Protein AF-A0A2P2I6H9-F1 (afdb_monomer)

Mean predicted aligned error: 11.7 Å

pLDDT: mean 70.09, std 8.77, range [39.25, 82.5]

Organism: NCBI:txid1518452

InterPro 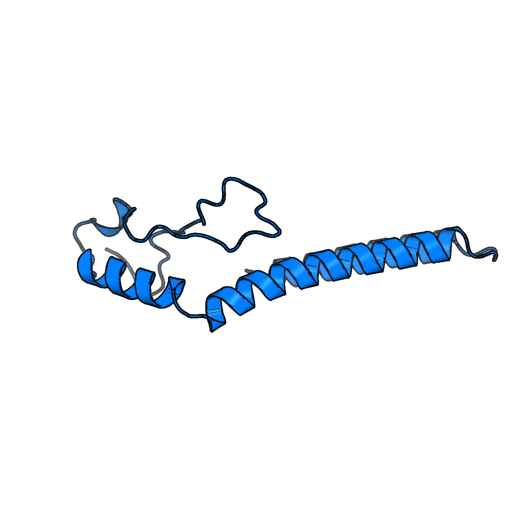domains:
  IPR028054 Protein of unknown function DUF4481 [PTHR31193] (1-116)

Structure (mmCIF, N/CA/C/O backbone):
data_AF-A0A2P2I6H9-F1
#
_entry.id   AF-A0A2P2I6H9-F1
#
loop_
_atom_site.group_PDB
_atom_site.id
_atom_site.type_symbol
_atom_site.label_atom_id
_atom_site.label_alt_id
_atom_site.label_comp_id
_atom_site.label_asym_id
_atom_site.label_entity_id
_atom_site.label_seq_id
_atom_site.pdbx_PDB_ins_code
_atom_site.Cartn_x
_atom_site.Cartn_y
_atom_site.Cartn_z
_atom_site.occupancy
_atom_site.B_iso_or_equiv
_atom_site.auth_seq_id
_atom_site.auth_comp_id
_atom_site.auth_asym_id
_atom_site.auth_atom_id
_atom_site.pdbx_PDB_model_num
ATOM 1 N N . GLY A 1 1 ? -28.439 -13.236 11.262 1.00 60.34 1 GLY A N 1
ATOM 2 C CA . GLY A 1 1 ? -27.459 -13.751 12.234 1.00 60.34 1 GLY A CA 1
ATOM 3 C C . GLY A 1 1 ? -26.133 -13.849 11.526 1.00 60.34 1 GLY A C 1
ATOM 4 O O . GLY A 1 1 ? -26.134 -14.314 10.394 1.00 60.34 1 GLY A O 1
ATOM 5 N N . PHE A 1 2 ? -25.064 -13.347 12.136 1.00 63.31 2 PHE A N 1
ATOM 6 C CA . PHE A 1 2 ? -23.724 -13.347 11.546 1.00 63.31 2 PHE A CA 1
ATOM 7 C C . PHE A 1 2 ? -23.190 -14.779 11.413 1.00 63.31 2 PHE A C 1
ATOM 9 O O . PHE A 1 2 ? -23.406 -15.603 12.304 1.00 63.31 2 PHE A O 1
ATOM 16 N N . ALA A 1 3 ? -22.521 -15.076 10.300 1.00 73.19 3 ALA A N 1
ATOM 17 C CA . ALA A 1 3 ? -21.841 -16.348 10.083 1.00 73.19 3 ALA A CA 1
ATOM 18 C C . ALA A 1 3 ? -20.339 -16.208 10.378 1.00 73.19 3 ALA A C 1
ATOM 20 O O . ALA A 1 3 ? -19.758 -15.134 10.223 1.00 73.19 3 ALA A O 1
ATOM 21 N N . ASN A 1 4 ? -19.691 -17.298 10.792 1.00 69.88 4 ASN A N 1
ATOM 22 C CA . ASN A 1 4 ? -18.240 -17.298 10.976 1.00 69.88 4 ASN A CA 1
ATOM 23 C C . ASN A 1 4 ? -17.534 -17.046 9.636 1.00 69.88 4 ASN A C 1
ATOM 25 O O . ASN A 1 4 ? -17.783 -17.759 8.666 1.00 69.88 4 ASN A O 1
ATOM 29 N N . GLY A 1 5 ? -16.631 -16.063 9.614 1.00 69.38 5 GLY A N 1
ATOM 30 C CA . GLY A 1 5 ? -15.889 -15.650 8.417 1.00 69.38 5 GLY A CA 1
ATOM 31 C C . GLY A 1 5 ? -16.512 -14.480 7.653 1.00 69.38 5 GLY A C 1
ATOM 32 O O . 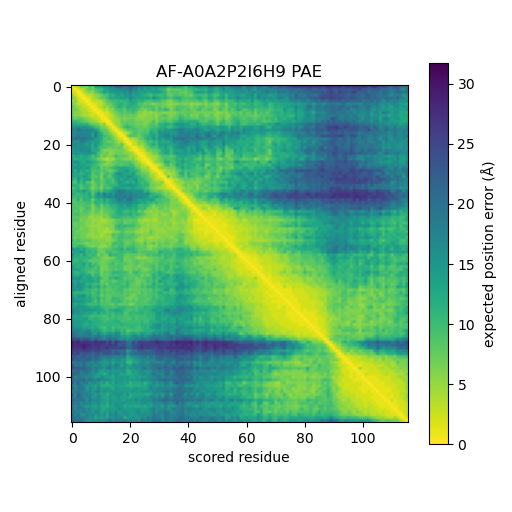GLY A 1 5 ? -15.932 -14.043 6.664 1.00 69.38 5 GLY A O 1
ATOM 33 N N . ASP A 1 6 ? -17.654 -13.963 8.108 1.00 72.94 6 ASP A N 1
ATOM 34 C CA . ASP A 1 6 ? -18.288 -12.797 7.500 1.00 72.94 6 ASP A CA 1
ATOM 35 C C . ASP A 1 6 ? -17.554 -11.504 7.896 1.00 72.94 6 ASP A C 1
ATOM 37 O O . ASP A 1 6 ? -17.204 -11.298 9.064 1.00 72.94 6 ASP A O 1
ATOM 41 N N . VAL A 1 7 ? -17.292 -10.631 6.921 1.00 71.62 7 VAL A N 1
ATOM 42 C CA . VAL A 1 7 ? -16.623 -9.346 7.167 1.00 71.62 7 VAL A CA 1
ATOM 43 C C . VAL A 1 7 ? -17.678 -8.334 7.587 1.00 71.62 7 VAL A C 1
ATOM 45 O O . VAL A 1 7 ? -18.451 -7.857 6.764 1.00 71.62 7 VAL A O 1
ATOM 48 N N . ILE A 1 8 ? -17.695 -7.998 8.876 1.00 71.50 8 ILE A N 1
ATOM 49 C CA . ILE A 1 8 ? -18.702 -7.097 9.452 1.00 71.50 8 ILE A CA 1
ATOM 50 C C . ILE A 1 8 ? -18.433 -5.647 9.042 1.00 71.50 8 ILE A C 1
ATOM 52 O O . ILE A 1 8 ? -19.333 -4.974 8.557 1.00 71.50 8 ILE A O 1
ATOM 56 N N . VAL A 1 9 ? -17.194 -5.173 9.214 1.00 70.81 9 VAL A N 1
ATOM 57 C CA . VAL A 1 9 ? -16.813 -3.789 8.905 1.00 70.81 9 VAL A CA 1
ATOM 58 C C . VAL A 1 9 ? -15.356 -3.702 8.461 1.00 70.81 9 VAL A C 1
ATOM 60 O O . VAL A 1 9 ? -14.472 -4.346 9.027 1.00 70.81 9 VAL A O 1
ATOM 63 N N . THR A 1 10 ? -15.093 -2.873 7.449 1.00 71.50 10 THR A N 1
ATOM 64 C CA . THR A 1 10 ? -13.731 -2.536 7.014 1.00 71.50 10 THR A CA 1
ATOM 65 C C . THR A 1 10 ? -13.330 -1.186 7.591 1.00 71.50 10 THR A C 1
ATOM 67 O O . THR A 1 10 ? -13.947 -0.163 7.299 1.00 71.50 10 THR A O 1
ATOM 70 N N . LEU A 1 11 ? -12.268 -1.166 8.394 1.00 70.06 11 LEU A N 1
ATOM 71 C CA . LEU A 1 11 ? -11.771 0.050 9.029 1.00 70.06 11 LEU A CA 1
ATOM 72 C C . LEU A 1 11 ? -10.641 0.658 8.208 1.00 70.06 11 LEU A C 1
ATOM 74 O O . LEU A 1 11 ? -9.578 0.063 8.036 1.00 70.06 11 LEU A O 1
ATOM 78 N N . LEU A 1 12 ? -10.870 1.873 7.717 1.00 66.44 12 LEU A N 1
ATOM 79 C CA . LEU A 1 12 ? -9.887 2.623 6.946 1.00 66.44 12 LEU A CA 1
ATOM 80 C C . LEU A 1 12 ? -9.115 3.590 7.860 1.00 66.44 12 LEU A C 1
ATOM 82 O O . LEU A 1 12 ? -9.702 4.208 8.752 1.00 66.44 12 LEU A O 1
ATOM 86 N N . PRO A 1 13 ? -7.799 3.768 7.652 1.00 66.69 13 PRO A N 1
ATOM 87 C CA . PRO A 1 13 ? -7.025 4.730 8.425 1.00 66.69 13 PRO A CA 1
ATOM 88 C C . PRO A 1 13 ? -7.448 6.164 8.084 1.00 66.69 13 PRO A C 1
ATOM 90 O O . PRO A 1 13 ? -7.512 6.534 6.912 1.00 66.69 13 PRO A O 1
ATOM 93 N N . GLN A 1 14 ? -7.648 7.014 9.095 1.00 65.06 14 GLN A N 1
ATOM 94 C CA . GLN A 1 14 ? -8.030 8.426 8.912 1.00 65.06 14 GLN A CA 1
ATOM 95 C C . GLN A 1 14 ? -6.838 9.326 8.552 1.00 65.06 14 GLN A C 1
ATOM 97 O O . GLN A 1 14 ? -6.645 10.405 9.116 1.00 65.06 14 GLN A O 1
ATOM 102 N N . ASN A 1 15 ? -5.972 8.875 7.649 1.00 58.44 15 ASN A N 1
ATOM 103 C CA . ASN A 1 15 ? -4.766 9.620 7.330 1.00 58.44 15 ASN A CA 1
ATOM 104 C C . ASN A 1 15 ? -5.074 10.755 6.338 1.00 58.44 15 ASN A C 1
ATOM 106 O O . ASN A 1 15 ? -5.081 10.549 5.128 1.00 58.44 15 ASN A O 1
ATOM 110 N N . THR A 1 16 ? -5.349 11.949 6.864 1.00 56.91 16 THR A N 1
ATOM 111 C CA . THR A 1 16 ? -5.773 13.131 6.094 1.00 56.91 16 THR A CA 1
ATOM 112 C C . THR A 1 16 ? -4.627 13.896 5.429 1.00 56.91 16 THR A C 1
ATOM 114 O O . THR A 1 16 ? -4.888 14.714 4.551 1.00 56.91 16 THR A O 1
ATOM 117 N N . SER A 1 17 ? -3.361 13.637 5.784 1.00 50.66 17 SER A N 1
ATOM 118 C CA . SER A 1 17 ? -2.213 14.301 5.153 1.00 50.66 17 SER A CA 1
ATOM 119 C C . SER A 1 17 ? -1.016 13.366 4.970 1.00 50.66 17 SER A C 1
ATOM 121 O O . SER A 1 17 ? -0.578 12.678 5.893 1.00 50.66 17 SER A O 1
ATOM 123 N N . MET A 1 18 ? -0.478 13.361 3.747 1.00 50.19 18 MET A N 1
ATOM 124 C CA . MET A 1 18 ? 0.725 12.630 3.337 1.00 50.19 18 MET A CA 1
ATOM 125 C C . MET A 1 18 ? 0.662 11.108 3.565 1.00 50.19 18 MET A C 1
ATOM 127 O O . MET A 1 18 ? 1.616 10.503 4.050 1.00 50.19 18 MET A O 1
ATOM 131 N N . ALA A 1 19 ? -0.440 10.477 3.132 1.00 54.75 19 ALA A N 1
ATOM 132 C CA . ALA A 1 19 ? -0.770 9.052 3.315 1.00 54.75 19 ALA A CA 1
ATOM 133 C C . ALA A 1 19 ? 0.285 8.020 2.854 1.00 54.75 19 ALA A C 1
ATOM 135 O O . ALA A 1 19 ? 0.156 6.825 3.133 1.00 54.75 19 ALA A O 1
ATOM 136 N N . TRP A 1 20 ? 1.307 8.480 2.140 1.00 51.44 20 TRP A N 1
ATOM 137 C CA . TRP A 1 20 ? 2.432 7.733 1.589 1.00 51.44 20 TRP A CA 1
ATOM 138 C C . TRP A 1 20 ? 3.662 7.720 2.511 1.00 51.44 20 TRP A C 1
ATOM 140 O O . TRP A 1 20 ? 4.479 6.809 2.418 1.00 51.44 20 TRP A O 1
ATOM 150 N N . ILE A 1 21 ? 3.787 8.692 3.421 1.00 52.88 21 ILE A N 1
ATOM 151 C CA . ILE A 1 21 ? 4.943 8.849 4.321 1.00 52.88 21 ILE A CA 1
ATOM 152 C C . ILE A 1 21 ? 4.527 8.717 5.786 1.00 52.88 21 ILE A C 1
ATOM 154 O O . ILE A 1 21 ? 5.282 8.147 6.580 1.00 52.88 21 ILE A O 1
ATOM 158 N N . SER A 1 22 ? 3.348 9.233 6.147 1.00 51.75 22 SER A N 1
ATOM 159 C CA . SER A 1 22 ? 2.861 9.226 7.523 1.00 51.75 22 SER A CA 1
ATOM 160 C C . SER A 1 22 ? 2.286 7.852 7.907 1.00 51.75 22 SER A C 1
ATOM 162 O O . SER A 1 22 ? 1.580 7.223 7.110 1.00 51.75 22 SER A O 1
ATOM 164 N N . PRO A 1 23 ? 2.585 7.359 9.125 1.00 56.59 23 PRO A N 1
ATOM 165 C CA . PRO A 1 23 ? 2.044 6.097 9.611 1.00 56.59 23 PRO A CA 1
ATOM 166 C C . PRO A 1 23 ? 0.518 6.165 9.673 1.00 56.59 23 PRO A C 1
ATOM 168 O O . PRO A 1 23 ? -0.056 7.174 10.089 1.00 56.59 23 PRO A O 1
ATOM 171 N N . ALA A 1 24 ? -0.132 5.078 9.255 1.00 63.69 24 ALA A N 1
ATOM 172 C CA . ALA A 1 24 ? -1.577 4.937 9.340 1.00 63.69 24 ALA A CA 1
ATOM 173 C C . ALA A 1 24 ? -2.020 5.096 10.802 1.00 63.69 24 ALA A C 1
ATOM 175 O O . ALA A 1 24 ? -1.598 4.334 11.669 1.00 63.69 24 ALA A O 1
ATOM 176 N N . ARG A 1 25 ? -2.842 6.114 11.077 1.00 61.47 25 ARG A N 1
ATOM 177 C CA . ARG A 1 25 ? -3.458 6.311 12.389 1.00 61.47 25 ARG A CA 1
ATOM 178 C C . ARG A 1 25 ? -4.870 5.751 12.350 1.00 61.47 25 ARG A C 1
ATOM 180 O O . ARG A 1 25 ? -5.715 6.246 11.604 1.00 61.47 25 ARG A O 1
ATOM 187 N N . PHE A 1 26 ? -5.105 4.739 13.169 1.00 67.75 26 PHE A N 1
ATOM 188 C CA . PHE A 1 26 ? -6.437 4.245 13.479 1.00 67.75 26 PHE A CA 1
ATOM 189 C C . PHE A 1 26 ? -6.811 4.805 14.849 1.00 67.75 26 PHE A C 1
ATOM 191 O O . PHE A 1 26 ? -6.003 4.752 15.777 1.00 67.75 26 PHE A O 1
ATOM 198 N N . ARG A 1 27 ? -7.994 5.413 14.963 1.00 60.97 27 ARG A N 1
ATOM 199 C CA . ARG A 1 27 ? -8.510 5.881 16.251 1.00 60.97 27 ARG A CA 1
ATOM 200 C C . ARG A 1 27 ? -9.385 4.769 16.831 1.00 60.97 27 ARG A C 1
ATOM 202 O O . ARG A 1 27 ? -10.451 4.534 16.269 1.00 60.97 27 ARG A O 1
ATOM 209 N N . PRO A 1 28 ? -8.964 4.100 17.916 1.00 60.94 28 PRO A N 1
ATOM 210 C CA . PRO A 1 28 ? -9.742 3.015 18.513 1.00 60.94 28 PRO A CA 1
ATOM 211 C C . PRO A 1 28 ? -11.065 3.507 19.127 1.00 60.94 28 PRO A C 1
ATOM 213 O O . PRO A 1 28 ? -11.998 2.730 19.261 1.00 60.94 28 PRO A O 1
ATOM 216 N N . GLU A 1 29 ? -11.165 4.802 19.441 1.00 61.47 29 GLU A N 1
ATOM 217 C CA . GLU A 1 29 ? -12.350 5.454 20.024 1.00 61.47 29 GLU A CA 1
ATOM 218 C C . GLU A 1 29 ? -13.541 5.560 19.057 1.00 61.47 29 GLU A C 1
ATOM 220 O O . GLU A 1 29 ? -14.681 5.707 19.488 1.00 61.47 29 GLU A O 1
ATOM 225 N N . LEU A 1 30 ? -13.291 5.505 17.745 1.00 65.38 30 LEU A N 1
ATOM 226 C CA . LEU A 1 30 ? -14.341 5.553 16.731 1.00 65.38 30 LEU A CA 1
ATOM 227 C C . LEU A 1 30 ? -14.852 4.133 16.495 1.00 65.38 30 LEU A C 1
ATOM 229 O O . LEU A 1 30 ? -14.376 3.429 15.605 1.00 65.38 30 LEU A O 1
ATOM 233 N N . VAL A 1 31 ? -15.789 3.709 17.339 1.00 61.62 31 VAL A N 1
ATOM 234 C CA . VAL A 1 31 ? -16.437 2.398 17.248 1.00 61.62 31 VAL A CA 1
ATOM 235 C C . VAL A 1 31 ? -17.550 2.471 16.193 1.00 61.62 31 VAL A C 1
ATOM 237 O O . VAL A 1 31 ? -18.452 3.297 16.334 1.00 61.62 31 VAL A O 1
ATOM 240 N N . PRO A 1 32 ? -17.504 1.647 15.131 1.00 66.00 32 PRO A N 1
ATOM 241 C CA . PRO A 1 32 ? -18.593 1.537 14.166 1.00 66.00 32 PRO A CA 1
ATOM 242 C C . PRO A 1 32 ? -19.898 1.104 14.832 1.00 66.00 32 PRO A C 1
ATOM 244 O O . PRO A 1 32 ? -19.920 0.140 15.596 1.00 66.00 32 PRO A O 1
ATOM 247 N N . GLU A 1 33 ? -20.998 1.761 14.475 1.00 64.38 33 GLU A N 1
ATOM 248 C CA . GLU A 1 33 ? -22.344 1.431 14.967 1.00 64.38 33 GLU A CA 1
ATOM 249 C C . GLU A 1 33 ? -22.759 -0.007 14.587 1.00 64.38 33 GLU A C 1
ATOM 251 O O . GLU A 1 33 ? -23.484 -0.678 15.316 1.00 64.38 33 GLU A O 1
ATOM 256 N N . GLU A 1 34 ? -22.198 -0.532 13.496 1.00 63.12 34 GLU A N 1
ATOM 257 C CA . GLU A 1 34 ? -22.380 -1.904 13.004 1.00 63.12 34 GLU A CA 1
ATOM 258 C C . GLU A 1 34 ? -21.889 -2.977 13.996 1.00 63.12 34 GLU A C 1
ATOM 260 O O . GLU A 1 34 ? -22.465 -4.063 14.063 1.00 63.12 34 GLU A O 1
ATOM 265 N N . LEU A 1 35 ? -20.871 -2.674 14.815 1.00 62.00 35 LEU A N 1
ATOM 266 C CA . LEU A 1 35 ? -20.382 -3.576 15.869 1.00 62.00 35 LEU A CA 1
ATOM 267 C C . LEU A 1 35 ? -21.280 -3.572 17.115 1.00 62.00 35 LEU A C 1
ATOM 269 O O . LEU A 1 35 ? -21.147 -4.450 17.962 1.00 62.00 35 LEU A O 1
ATOM 273 N N . MET A 1 36 ? -22.208 -2.615 17.220 1.00 61.59 36 MET A N 1
ATOM 274 C CA . MET A 1 36 ? -23.202 -2.541 18.297 1.00 61.59 36 MET A CA 1
ATOM 275 C C . MET A 1 36 ? -24.490 -3.314 17.967 1.00 61.59 36 MET A C 1
ATOM 277 O O . MET A 1 36 ? -25.444 -3.296 18.749 1.00 61.59 36 MET A O 1
ATOM 281 N N . ALA A 1 37 ? -24.542 -3.992 16.814 1.00 65.06 37 ALA A N 1
ATOM 282 C CA . ALA A 1 37 ? -25.702 -4.763 16.391 1.00 65.06 37 ALA A CA 1
ATOM 283 C C . ALA A 1 37 ? -26.020 -5.908 17.372 1.00 65.06 37 ALA A C 1
ATOM 285 O O . ALA A 1 37 ? -25.151 -6.683 17.781 1.00 65.06 37 ALA A O 1
ATOM 286 N N . GLN A 1 38 ? -27.304 -6.053 17.717 1.00 51.66 38 GLN A N 1
ATOM 287 C CA . GLN A 1 38 ? -27.784 -7.141 18.572 1.00 51.66 38 GLN A CA 1
ATOM 288 C C . GLN A 1 38 ? -27.534 -8.498 17.892 1.00 51.66 38 GLN A C 1
ATOM 290 O O . GLN A 1 38 ? -28.137 -8.814 16.867 1.00 51.66 38 GLN A O 1
ATOM 295 N N . GLY A 1 39 ? -26.635 -9.302 18.469 1.00 61.22 39 GLY A N 1
ATOM 296 C CA . GLY A 1 39 ? -26.254 -10.622 17.952 1.00 61.22 39 GLY A CA 1
ATOM 297 C C . GLY A 1 39 ? -24.748 -10.894 17.920 1.00 61.22 39 GLY A C 1
ATOM 298 O O . GLY A 1 39 ? -24.357 -12.026 17.645 1.00 61.22 39 GLY A O 1
ATOM 299 N N . LEU A 1 40 ? -23.913 -9.893 18.215 1.00 62.25 40 LEU A N 1
ATOM 300 C CA . LEU A 1 40 ? -22.466 -10.049 18.346 1.00 62.25 40 LEU A CA 1
ATOM 301 C C . LEU A 1 40 ? -22.069 -10.227 19.819 1.00 62.25 40 LEU A C 1
ATOM 303 O O . LEU A 1 40 ? -22.544 -9.501 20.687 1.00 62.25 40 LEU A O 1
ATOM 307 N N . THR A 1 41 ? -21.192 -11.191 20.112 1.00 69.88 41 THR A N 1
ATOM 308 C CA . THR A 1 41 ? -20.643 -11.398 21.468 1.00 69.88 41 THR A CA 1
ATOM 309 C C . THR A 1 41 ? -19.452 -10.489 21.772 1.00 69.88 41 THR A C 1
ATOM 311 O O . THR A 1 41 ? -18.929 -10.530 22.881 1.00 69.88 41 THR A O 1
ATOM 314 N N . LEU A 1 42 ? -18.988 -9.714 20.788 1.00 69.06 42 LEU A N 1
ATOM 315 C CA . LEU A 1 42 ? -17.866 -8.797 20.943 1.00 69.06 42 LEU A CA 1
ATOM 316 C C . LEU A 1 42 ? -18.339 -7.544 21.680 1.00 69.06 42 LEU A C 1
ATOM 318 O O . LEU A 1 42 ? -19.205 -6.822 21.186 1.00 69.06 42 LEU A O 1
ATOM 322 N N . THR A 1 43 ? -17.770 -7.282 22.853 1.00 77.38 43 THR A N 1
ATOM 323 C CA . THR A 1 43 ? -18.059 -6.052 23.590 1.00 77.38 43 THR A CA 1
ATOM 324 C C . THR A 1 43 ? -17.269 -4.877 23.013 1.00 77.38 43 THR A C 1
ATOM 326 O O . THR A 1 43 ? -16.209 -5.043 22.401 1.00 77.38 43 THR A O 1
ATOM 329 N N . VAL A 1 44 ? -17.777 -3.660 23.221 1.00 74.06 44 VAL A N 1
ATOM 330 C CA . VAL A 1 44 ? -17.087 -2.429 22.802 1.00 74.06 44 VAL A CA 1
ATOM 331 C C . VAL A 1 44 ? -15.707 -2.317 23.464 1.00 74.06 44 VAL A C 1
ATOM 333 O O . VAL A 1 44 ? -14.748 -1.874 22.835 1.00 74.06 44 VAL A O 1
ATOM 336 N N . GLU A 1 45 ? -15.589 -2.765 24.713 1.00 77.06 45 GLU A N 1
ATOM 337 C CA . GLU A 1 45 ? -14.345 -2.751 25.486 1.00 77.06 45 GLU A CA 1
ATOM 338 C C . GLU A 1 45 ? -13.287 -3.681 24.882 1.00 77.06 45 GLU A C 1
ATOM 340 O O . GLU A 1 45 ? -12.147 -3.254 24.675 1.00 77.06 45 GLU A O 1
ATOM 345 N N . ASP A 1 46 ? -13.674 -4.905 24.511 1.00 79.06 46 ASP A N 1
ATOM 346 C CA . ASP A 1 46 ? -12.771 -5.866 23.870 1.00 79.06 46 ASP A CA 1
ATOM 347 C C . ASP A 1 46 ? -12.264 -5.347 22.520 1.00 79.06 46 ASP A C 1
ATOM 349 O O . ASP A 1 46 ? -11.076 -5.457 22.208 1.00 79.06 46 ASP A O 1
ATOM 353 N N . TYR A 1 47 ? -13.143 -4.718 21.733 1.00 79.75 47 TYR A N 1
ATOM 354 C CA . TYR A 1 47 ? -12.758 -4.096 20.467 1.00 79.75 47 TYR A CA 1
ATOM 355 C C . TYR A 1 47 ? -11.718 -2.984 20.669 1.00 79.75 47 TYR A C 1
ATOM 357 O O . TYR A 1 47 ? -10.674 -2.990 20.01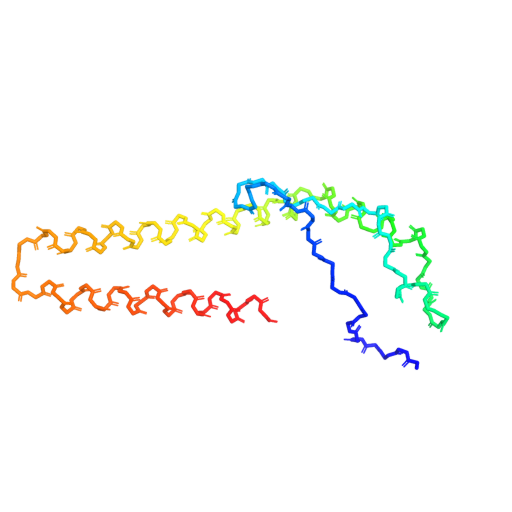0 1.00 79.75 47 TYR A O 1
ATOM 365 N N . VAL A 1 48 ? -11.969 -2.047 21.592 1.00 79.56 48 VAL A N 1
ATOM 366 C CA . VAL A 1 48 ? -11.043 -0.936 21.873 1.00 79.56 48 VAL A CA 1
ATOM 367 C C . VAL A 1 48 ? -9.700 -1.472 22.367 1.00 79.56 48 VAL A C 1
ATOM 369 O O . VAL A 1 48 ? -8.651 -0.972 21.947 1.00 79.56 48 VAL A O 1
ATOM 372 N N . HIS A 1 49 ? -9.712 -2.507 23.209 1.00 81.69 49 HIS A N 1
ATOM 373 C CA . HIS A 1 49 ? -8.503 -3.138 23.728 1.00 81.69 49 HIS A CA 1
ATOM 374 C C . HIS A 1 49 ? -7.662 -3.777 22.612 1.00 81.69 49 HIS A C 1
ATOM 376 O O . HIS A 1 49 ? -6.486 -3.436 22.454 1.00 81.69 49 HIS A O 1
ATOM 382 N N . ILE A 1 50 ? -8.274 -4.629 21.782 1.00 81.69 50 ILE A N 1
ATOM 383 C CA . ILE A 1 50 ? -7.597 -5.321 20.675 1.00 81.69 50 ILE A CA 1
ATOM 384 C C . ILE A 1 50 ? -7.087 -4.318 19.637 1.00 81.69 50 ILE A C 1
ATOM 386 O O . ILE A 1 50 ? -5.939 -4.409 19.200 1.00 81.69 50 ILE A O 1
ATOM 390 N N . MET A 1 51 ? -7.903 -3.329 19.267 1.00 78.06 51 MET A N 1
ATOM 391 C CA . MET A 1 51 ? -7.509 -2.310 18.296 1.00 78.06 51 MET A CA 1
ATOM 392 C C . MET A 1 51 ? -6.341 -1.467 18.818 1.00 78.06 51 MET A C 1
ATOM 394 O O . MET A 1 51 ? -5.399 -1.184 18.081 1.00 78.06 51 MET A O 1
ATOM 398 N N . THR A 1 52 ? -6.351 -1.097 20.099 1.00 79.00 52 THR A N 1
ATOM 399 C CA . THR A 1 52 ? -5.251 -0.337 20.709 1.00 79.00 52 THR A CA 1
ATOM 400 C C . THR A 1 52 ? -3.962 -1.154 20.754 1.00 79.00 52 THR A C 1
ATOM 402 O O . THR A 1 52 ? -2.892 -0.609 20.483 1.00 79.00 52 THR A O 1
ATOM 405 N N . GLN A 1 53 ? -4.043 -2.453 21.049 1.00 82.44 53 GLN A N 1
ATOM 406 C CA . GLN A 1 53 ? -2.887 -3.347 21.009 1.00 82.44 53 GLN A CA 1
ATOM 407 C C . GLN A 1 53 ? -2.327 -3.465 19.583 1.00 82.44 53 GLN A C 1
ATOM 409 O O . GLN A 1 53 ? -1.144 -3.208 19.365 1.00 82.44 53 GLN A O 1
ATOM 414 N N . LEU A 1 54 ? -3.191 -3.730 18.600 1.00 80.25 54 LEU A N 1
ATOM 415 C CA . LEU A 1 54 ? -2.811 -3.878 17.194 1.00 80.25 54 LEU A CA 1
ATOM 416 C C . LEU A 1 54 ? -2.176 -2.605 16.616 1.00 80.25 54 LEU A C 1
ATOM 418 O O . LEU A 1 54 ? -1.185 -2.659 15.889 1.00 80.25 54 LEU A O 1
ATOM 422 N N . VAL A 1 55 ? -2.737 -1.438 16.942 1.00 75.00 55 VAL A N 1
ATOM 423 C CA . VAL A 1 55 ? -2.221 -0.142 16.482 1.00 75.00 55 VAL A CA 1
ATOM 424 C C . VAL A 1 55 ? -0.906 0.207 17.161 1.00 75.00 55 VAL A C 1
ATOM 426 O O . VAL A 1 55 ? -0.103 0.925 16.565 1.00 75.00 55 VAL A O 1
ATOM 429 N N . ASN A 1 56 ? -0.662 -0.278 18.380 1.00 78.00 56 ASN A N 1
ATOM 430 C CA . ASN A 1 56 ? 0.585 -0.037 19.093 1.00 78.00 56 ASN A CA 1
ATOM 431 C C . ASN A 1 56 ? 1.705 -1.010 18.722 1.00 78.00 56 ASN A C 1
ATOM 433 O O . ASN A 1 56 ? 2.865 -0.639 18.895 1.00 78.00 56 ASN A O 1
ATOM 437 N N . ASP A 1 57 ? 1.389 -2.163 18.132 1.00 82.31 57 ASP A N 1
ATOM 438 C CA . ASP A 1 57 ? 2.382 -3.141 17.700 1.00 82.31 57 ASP A CA 1
ATOM 439 C C . ASP A 1 57 ? 3.337 -2.582 16.636 1.00 82.31 57 ASP A C 1
ATOM 441 O O . ASP A 1 57 ? 2.976 -2.264 15.496 1.00 82.31 57 ASP A O 1
ATOM 445 N N . ASP A 1 58 ? 4.620 -2.528 16.990 1.00 72.38 58 ASP A N 1
ATOM 446 C CA . ASP A 1 58 ? 5.664 -1.976 16.126 1.00 72.38 58 ASP A CA 1
ATOM 447 C C . ASP A 1 58 ? 5.874 -2.798 14.853 1.00 72.38 58 ASP A C 1
ATOM 449 O O . ASP A 1 58 ? 6.225 -2.248 13.811 1.00 72.38 58 ASP A O 1
ATOM 453 N N . ARG A 1 59 ? 5.592 -4.106 14.891 1.00 76.12 59 ARG A N 1
ATOM 454 C CA . ARG A 1 59 ? 5.657 -4.986 13.711 1.00 76.12 59 ARG A CA 1
ATOM 455 C C . ARG A 1 59 ? 4.620 -4.596 12.663 1.00 76.12 59 ARG A C 1
ATOM 457 O O . ARG A 1 59 ? 4.936 -4.551 11.476 1.00 76.12 59 ARG A O 1
ATOM 464 N N . PHE A 1 60 ? 3.407 -4.268 13.105 1.00 69.56 60 PHE A N 1
ATOM 465 C CA . PHE A 1 60 ? 2.319 -3.853 12.227 1.00 69.56 60 PHE A CA 1
ATOM 466 C C . PHE A 1 60 ? 2.579 -2.460 11.642 1.00 69.56 60 PHE A C 1
ATOM 468 O O . PHE A 1 60 ? 2.382 -2.230 10.445 1.00 69.56 60 PHE A O 1
ATOM 475 N N . LYS A 1 61 ? 3.115 -1.538 12.452 1.00 68.75 61 LYS A N 1
ATOM 476 C CA . LYS A 1 61 ? 3.565 -0.221 11.975 1.00 68.75 61 LYS A CA 1
ATOM 477 C C . LYS A 1 61 ? 4.695 -0.351 10.955 1.00 68.75 61 LYS A C 1
ATOM 479 O O . LYS A 1 61 ? 4.618 0.257 9.888 1.00 68.75 61 LYS A O 1
ATOM 484 N N . LEU A 1 62 ? 5.720 -1.149 11.258 1.00 68.81 62 LEU A N 1
ATOM 485 C CA . LEU A 1 62 ? 6.876 -1.351 10.389 1.00 68.81 62 LEU A CA 1
ATOM 486 C C . LEU A 1 62 ? 6.459 -1.978 9.061 1.00 68.81 62 LEU A C 1
ATOM 488 O O . LEU A 1 62 ? 6.862 -1.474 8.019 1.00 68.81 62 LEU A O 1
ATOM 492 N N . PHE A 1 63 ? 5.605 -3.005 9.082 1.00 72.06 63 PHE A N 1
ATOM 493 C CA . PHE A 1 63 ? 5.081 -3.624 7.867 1.00 72.06 63 PHE A CA 1
ATOM 494 C C . PHE A 1 63 ? 4.356 -2.602 6.988 1.00 72.06 63 PHE A C 1
ATOM 496 O O . PHE A 1 63 ? 4.704 -2.439 5.821 1.00 72.06 63 PHE A O 1
ATOM 503 N N . ASN A 1 64 ? 3.425 -1.833 7.559 1.00 71.62 64 ASN A N 1
ATOM 504 C CA . ASN A 1 64 ? 2.681 -0.814 6.817 1.00 71.62 64 ASN A CA 1
ATOM 505 C C . ASN A 1 64 ? 3.584 0.289 6.234 1.00 71.62 64 ASN A C 1
ATOM 507 O O . ASN A 1 64 ? 3.370 0.742 5.107 1.00 71.62 64 ASN A O 1
ATOM 511 N N . ILE A 1 65 ? 4.598 0.727 6.987 1.00 69.00 65 ILE A N 1
ATOM 512 C CA . ILE A 1 65 ? 5.545 1.761 6.547 1.00 69.00 65 ILE A CA 1
ATOM 513 C C . ILE A 1 65 ? 6.475 1.219 5.456 1.00 69.00 65 ILE A C 1
ATOM 515 O O . ILE A 1 65 ? 6.631 1.854 4.411 1.00 69.00 65 ILE A O 1
ATOM 519 N N . CYS A 1 66 ? 7.093 0.058 5.683 1.00 71.19 66 CYS A N 1
ATOM 520 C CA . CYS A 1 66 ? 8.008 -0.575 4.738 1.00 71.19 66 CYS A CA 1
ATOM 521 C C . CYS A 1 66 ? 7.293 -0.909 3.435 1.00 71.19 66 CYS A C 1
ATOM 523 O O . CYS A 1 66 ? 7.803 -0.569 2.374 1.00 71.19 66 CYS A O 1
ATOM 525 N N . TYR A 1 67 ? 6.095 -1.485 3.509 1.00 74.38 67 TYR A N 1
ATOM 526 C CA . TYR A 1 67 ? 5.318 -1.850 2.335 1.00 74.38 67 TYR A CA 1
ATOM 527 C C . TYR A 1 67 ? 5.053 -0.642 1.425 1.00 74.38 67 TYR A C 1
ATOM 529 O O . TYR A 1 67 ? 5.422 -0.653 0.252 1.00 74.38 67 TYR A O 1
ATOM 537 N N . LYS A 1 68 ? 4.520 0.460 1.975 1.00 70.19 68 LYS A N 1
ATOM 538 C CA . LYS A 1 68 ? 4.261 1.682 1.193 1.00 70.19 68 LYS A CA 1
ATOM 539 C C . LYS A 1 68 ? 5.531 2.295 0.602 1.00 70.19 68 LYS A C 1
ATOM 541 O O . LYS A 1 68 ? 5.519 2.745 -0.542 1.00 70.19 68 LYS A O 1
ATOM 546 N N . ARG A 1 69 ? 6.635 2.313 1.355 1.00 72.62 69 ARG A N 1
ATOM 547 C CA . ARG A 1 69 ? 7.901 2.912 0.898 1.00 72.62 69 ARG A CA 1
ATOM 548 C C . ARG A 1 69 ? 8.612 2.064 -0.151 1.00 72.62 69 ARG A C 1
ATOM 550 O O . ARG A 1 69 ? 9.140 2.626 -1.105 1.00 72.62 69 ARG A O 1
ATOM 557 N N . ILE A 1 70 ? 8.602 0.741 0.005 1.00 77.06 70 ILE A N 1
ATOM 558 C CA . ILE A 1 70 ? 9.196 -0.198 -0.952 1.00 7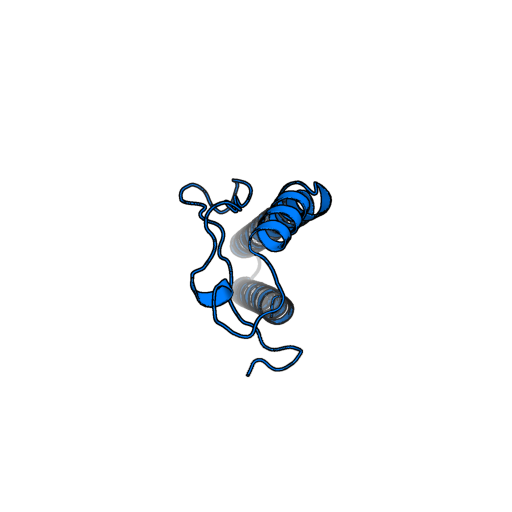7.06 70 ILE A CA 1
ATOM 559 C C . ILE A 1 70 ? 8.465 -0.109 -2.289 1.00 77.06 70 ILE A C 1
ATOM 561 O O . ILE A 1 70 ? 9.124 -0.015 -3.316 1.00 77.06 70 ILE A O 1
ATOM 565 N N . VAL A 1 71 ? 7.129 -0.042 -2.286 1.00 76.88 71 VAL A N 1
ATOM 566 C CA . VAL A 1 71 ? 6.333 0.102 -3.517 1.00 76.88 71 VAL A CA 1
ATOM 567 C C . VAL A 1 71 ? 6.697 1.388 -4.269 1.00 76.88 71 VAL A C 1
ATOM 569 O O . VAL A 1 71 ? 6.922 1.358 -5.477 1.00 76.88 71 VAL A O 1
ATOM 572 N N . ILE A 1 72 ? 6.823 2.518 -3.565 1.00 73.06 72 ILE A N 1
ATOM 573 C CA . ILE A 1 72 ? 7.201 3.797 -4.190 1.00 73.06 72 ILE A CA 1
ATOM 574 C C . ILE A 1 72 ? 8.637 3.751 -4.713 1.00 73.06 72 ILE A C 1
ATOM 576 O O . ILE A 1 72 ? 8.880 4.146 -5.852 1.00 73.06 72 ILE A O 1
ATOM 580 N N . ALA A 1 73 ? 9.584 3.254 -3.911 1.00 76.31 73 ALA A N 1
ATOM 581 C CA . ALA A 1 73 ? 10.973 3.101 -4.335 1.00 76.31 73 ALA A CA 1
ATOM 582 C C . ALA A 1 73 ? 11.073 2.215 -5.584 1.00 76.31 73 ALA A C 1
ATOM 584 O O . ALA A 1 73 ? 11.766 2.572 -6.529 1.00 76.31 73 ALA A O 1
ATOM 585 N N . TRP A 1 74 ? 10.310 1.123 -5.629 1.00 78.06 74 TRP A N 1
ATOM 586 C CA . TRP A 1 74 ? 10.257 0.203 -6.760 1.00 78.06 74 TRP A CA 1
ATOM 587 C C . TRP A 1 74 ? 9.773 0.879 -8.048 1.00 78.06 74 TRP A C 1
ATOM 589 O O . TRP A 1 74 ? 10.420 0.764 -9.090 1.00 78.06 74 TRP A O 1
ATOM 599 N N . ILE A 1 75 ? 8.673 1.638 -7.978 1.00 81.25 75 ILE A N 1
ATOM 600 C CA . ILE A 1 75 ? 8.143 2.390 -9.126 1.00 81.25 75 ILE A CA 1
ATOM 601 C C . ILE A 1 75 ? 9.147 3.456 -9.583 1.00 81.25 75 ILE A C 1
ATOM 603 O O . ILE A 1 75 ? 9.410 3.580 -10.779 1.00 81.25 75 ILE A O 1
ATOM 607 N N . MET A 1 76 ? 9.749 4.190 -8.642 1.00 78.38 76 MET A N 1
ATOM 608 C CA . MET A 1 76 ? 10.757 5.212 -8.942 1.00 78.38 76 MET A CA 1
ATOM 609 C C . MET A 1 76 ? 11.994 4.610 -9.617 1.00 78.38 76 MET A C 1
ATOM 611 O O . MET A 1 76 ? 12.468 5.153 -10.613 1.00 78.38 76 MET A O 1
ATOM 615 N N . THR A 1 77 ? 12.492 3.469 -9.133 1.00 75.69 77 THR A N 1
ATOM 616 C CA . THR A 1 77 ? 13.603 2.744 -9.765 1.00 75.69 77 THR A CA 1
ATOM 617 C C . THR A 1 77 ? 13.235 2.291 -11.176 1.00 75.69 77 THR A C 1
ATOM 619 O O . THR A 1 77 ? 14.021 2.495 -12.099 1.00 75.69 77 THR A O 1
ATOM 622 N N . GLY A 1 78 ? 12.027 1.758 -11.375 1.00 82.50 78 GLY A N 1
ATOM 623 C CA . GLY A 1 78 ? 11.516 1.414 -12.701 1.00 82.50 78 GLY A CA 1
ATOM 624 C C . GLY A 1 78 ? 11.504 2.601 -13.665 1.00 82.50 78 GLY A C 1
ATOM 625 O O . GLY A 1 78 ? 11.952 2.488 -14.805 1.00 82.50 78 GLY A O 1
ATOM 626 N N . PHE A 1 79 ? 11.056 3.761 -13.190 1.00 81.50 79 PHE A N 1
ATOM 627 C CA . PHE A 1 79 ? 11.019 4.987 -13.981 1.00 81.50 79 PHE A CA 1
ATOM 628 C C . PHE A 1 79 ? 12.422 5.489 -14.352 1.00 81.50 79 PHE A C 1
ATOM 630 O O . PHE A 1 79 ? 12.661 5.867 -15.496 1.00 81.50 79 PHE A O 1
ATOM 637 N N . ILE A 1 80 ? 13.379 5.432 -13.419 1.00 79.75 80 ILE A N 1
ATOM 638 C CA . ILE A 1 80 ? 14.782 5.796 -13.676 1.00 79.75 80 ILE A CA 1
ATOM 639 C C . ILE A 1 80 ? 15.401 4.869 -14.730 1.00 79.75 80 ILE A C 1
ATOM 641 O O . ILE A 1 80 ? 16.075 5.344 -15.645 1.00 79.75 80 ILE A O 1
ATOM 645 N N . ILE A 1 81 ? 15.149 3.559 -14.642 1.00 79.19 81 ILE A N 1
ATOM 646 C CA . ILE A 1 81 ? 15.617 2.576 -15.631 1.00 79.19 81 ILE A CA 1
ATOM 647 C C . ILE A 1 81 ? 15.037 2.891 -17.014 1.00 79.19 81 ILE A C 1
ATOM 649 O O . ILE A 1 81 ? 15.779 2.935 -17.993 1.00 79.19 81 ILE A O 1
ATOM 653 N N . LEU A 1 82 ? 13.736 3.180 -17.093 1.00 79.31 82 LEU A N 1
ATOM 654 C CA . LEU A 1 82 ? 13.070 3.555 -18.340 1.00 79.31 82 LEU A CA 1
ATOM 655 C C . LEU A 1 82 ? 13.656 4.828 -18.961 1.00 79.31 82 LEU A C 1
ATOM 657 O O . LEU A 1 82 ? 13.944 4.840 -20.157 1.00 79.31 82 LEU A O 1
ATOM 661 N N . LEU A 1 83 ? 13.888 5.873 -18.161 1.00 77.69 83 LEU A N 1
ATOM 662 C CA . LEU A 1 83 ? 14.549 7.095 -18.628 1.00 77.69 83 LEU A CA 1
ATOM 663 C C . LEU A 1 83 ? 15.972 6.806 -19.119 1.00 77.69 83 LEU A C 1
ATOM 665 O O . LEU A 1 83 ? 16.377 7.289 -20.172 1.00 77.69 83 LEU A O 1
ATOM 669 N N . THR A 1 84 ? 16.720 5.971 -18.399 1.00 76.38 84 THR A N 1
ATOM 670 C CA . THR A 1 84 ? 18.099 5.614 -18.763 1.00 76.38 84 THR A CA 1
ATOM 671 C C . THR A 1 84 ? 18.143 4.876 -20.101 1.00 76.38 84 THR A C 1
ATOM 673 O O . THR A 1 84 ? 18.967 5.201 -20.953 1.00 76.38 84 THR A O 1
ATOM 676 N N . ILE A 1 85 ? 17.228 3.930 -20.326 1.00 77.31 85 ILE A N 1
ATOM 677 C CA . ILE A 1 85 ? 17.094 3.208 -21.600 1.00 77.31 85 ILE A CA 1
ATOM 678 C C . ILE A 1 85 ? 16.697 4.164 -22.728 1.00 77.31 85 ILE A C 1
ATOM 680 O O . ILE A 1 85 ? 17.245 4.058 -23.820 1.00 77.31 85 ILE A O 1
ATOM 684 N N . LEU A 1 86 ? 15.798 5.118 -22.468 1.00 76.25 86 LEU A N 1
ATOM 685 C CA . LEU A 1 86 ? 15.363 6.098 -23.465 1.00 76.25 86 LEU A CA 1
ATOM 686 C C . LEU A 1 86 ? 16.524 6.975 -23.968 1.00 76.25 86 LEU A C 1
ATOM 688 O O . LEU A 1 86 ? 16.601 7.260 -25.160 1.00 76.25 86 LEU A O 1
ATOM 692 N N . PHE A 1 87 ? 17.434 7.382 -23.077 1.00 73.31 87 PHE A N 1
ATOM 693 C CA . PHE A 1 87 ? 18.569 8.248 -23.420 1.00 73.31 87 PHE A CA 1
ATOM 694 C C . PHE A 1 87 ? 19.843 7.491 -23.840 1.00 73.31 87 PHE A C 1
ATOM 696 O O . PHE A 1 87 ? 20.754 8.097 -24.405 1.00 73.31 87 PHE A O 1
ATOM 703 N N . THR A 1 88 ? 19.935 6.177 -23.601 1.00 73.62 88 THR A N 1
ATOM 704 C CA . THR A 1 88 ? 21.108 5.370 -23.983 1.00 73.62 88 THR A CA 1
ATOM 705 C C . THR A 1 88 ? 21.058 5.042 -25.477 1.00 73.62 88 THR A C 1
ATOM 707 O O . THR A 1 88 ? 20.149 4.353 -25.923 1.00 73.62 88 THR A O 1
ATOM 710 N N . SER A 1 89 ? 22.024 5.536 -26.262 1.00 58.41 89 SER A N 1
ATOM 711 C CA . SER A 1 89 ? 22.118 5.378 -27.728 1.00 58.41 89 SER A CA 1
ATOM 712 C C . SER A 1 89 ? 22.160 3.909 -28.198 1.00 58.41 89 SER A C 1
ATOM 714 O O . SER A 1 89 ? 23.090 3.177 -27.863 1.00 58.41 89 SER A O 1
ATOM 716 N N . GLY A 1 90 ? 21.178 3.486 -29.006 1.00 62.09 90 GLY A N 1
ATOM 717 C CA . GLY A 1 90 ? 21.131 2.186 -29.689 1.00 62.09 90 GLY A CA 1
ATOM 718 C C . GLY A 1 90 ? 19.729 1.891 -30.240 1.00 62.09 90 GLY A C 1
ATOM 719 O O . GLY A 1 90 ? 18.758 1.958 -29.498 1.00 62.09 90 GLY A O 1
ATOM 720 N N . GLY A 1 91 ? 19.598 1.560 -31.530 1.00 68.81 91 GLY A N 1
ATOM 721 C CA . GLY A 1 91 ? 18.344 1.589 -32.316 1.00 68.81 91 GLY A CA 1
ATOM 722 C C . GLY A 1 91 ? 17.147 0.710 -31.891 1.00 68.81 91 GLY A C 1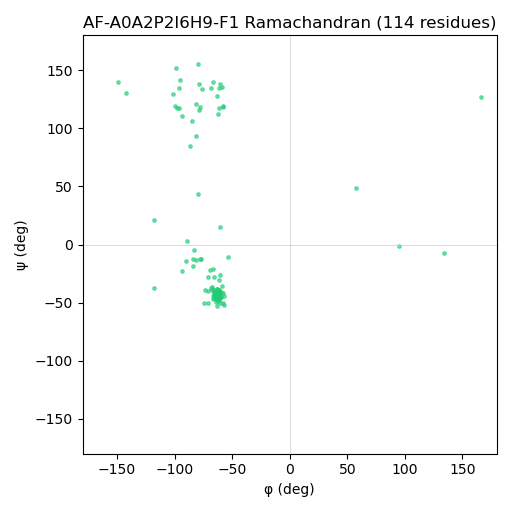
ATOM 723 O O . GLY A 1 91 ? 16.232 0.546 -32.689 1.00 68.81 91 GLY A O 1
ATOM 724 N N . LYS A 1 92 ? 17.117 0.152 -30.672 1.00 67.75 92 LYS A N 1
ATOM 725 C CA . LYS A 1 92 ? 16.001 -0.630 -30.094 1.00 67.75 92 LYS A CA 1
ATOM 726 C C . LYS A 1 92 ? 15.380 -0.005 -28.827 1.00 67.75 92 LYS A C 1
ATOM 728 O O . LYS A 1 92 ? 14.746 -0.702 -28.038 1.00 67.75 92 LYS A O 1
ATOM 733 N N . GLN A 1 93 ? 15.550 1.300 -28.600 1.00 71.25 93 GLN A N 1
ATOM 734 C CA . GLN A 1 93 ? 15.117 1.956 -27.352 1.00 71.25 93 GLN A CA 1
ATOM 735 C C . GLN A 1 93 ? 13.603 1.889 -27.097 1.00 71.25 93 GL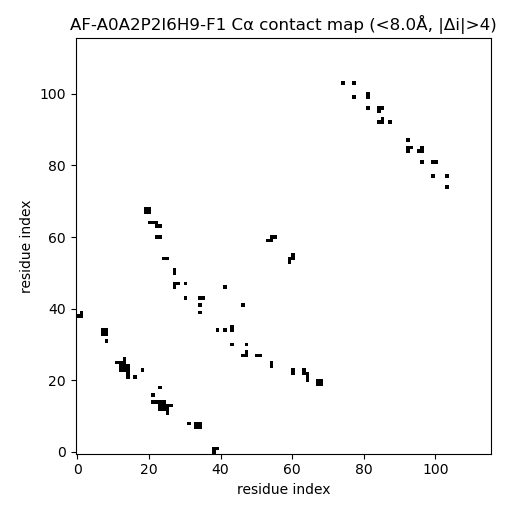N A C 1
ATOM 737 O O . GLN A 1 93 ? 13.186 1.678 -25.962 1.00 71.25 93 GLN A O 1
ATOM 742 N N 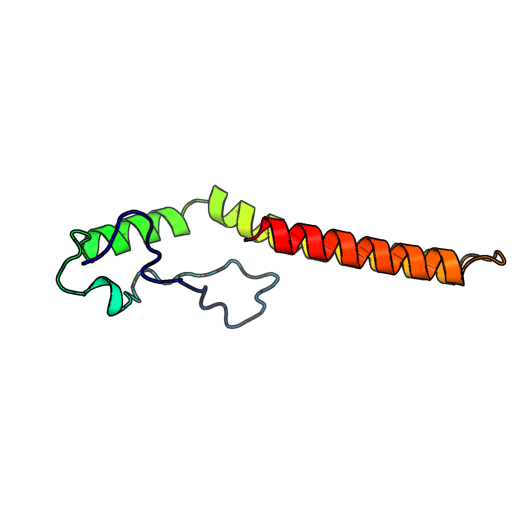. LEU A 1 94 ? 12.775 2.038 -28.137 1.00 70.94 94 LEU A N 1
ATOM 743 C CA . LEU A 1 94 ? 11.312 2.067 -28.000 1.00 70.94 94 LEU A CA 1
ATOM 744 C C . LEU A 1 94 ? 10.724 0.716 -27.564 1.00 70.94 94 LEU A C 1
ATOM 746 O O . LEU A 1 94 ? 9.831 0.686 -26.719 1.00 70.94 94 LEU A O 1
ATOM 750 N N . GLU A 1 95 ? 11.248 -0.395 -28.088 1.00 69.25 95 GLU A N 1
ATOM 751 C CA . GLU A 1 95 ? 10.803 -1.745 -27.711 1.00 69.25 95 GLU A CA 1
ATOM 752 C C . GLU A 1 95 ? 11.165 -2.064 -26.255 1.00 69.25 95 GLU A C 1
ATOM 754 O O . GLU A 1 95 ? 10.326 -2.544 -25.494 1.00 69.25 95 GLU A O 1
ATOM 759 N N . LEU A 1 96 ? 12.395 -1.738 -25.840 1.00 72.31 96 LEU A N 1
ATOM 760 C CA . LEU A 1 96 ? 12.865 -1.942 -24.465 1.00 72.31 96 LEU A CA 1
ATOM 761 C C . LEU A 1 96 ? 12.136 -1.035 -23.463 1.00 72.31 96 LEU A C 1
ATOM 763 O O . LEU A 1 96 ? 11.820 -1.467 -22.355 1.00 72.31 96 LEU A O 1
ATOM 767 N N . PHE A 1 97 ? 11.816 0.197 -23.862 1.00 76.31 97 PHE A N 1
ATOM 768 C CA . PHE A 1 97 ? 11.006 1.117 -23.069 1.00 76.31 97 PHE A CA 1
ATOM 769 C C . PHE A 1 97 ? 9.575 0.588 -22.876 1.00 76.31 97 PHE A C 1
ATOM 771 O O . PHE A 1 97 ? 9.082 0.527 -21.749 1.00 76.31 97 PHE A O 1
ATOM 778 N N . GLY A 1 98 ? 8.927 0.123 -23.950 1.00 74.56 98 GLY A N 1
ATOM 779 C CA . GLY A 1 98 ? 7.598 -0.492 -23.878 1.00 74.56 98 GLY A CA 1
ATOM 780 C C . GLY A 1 98 ? 7.572 -1.757 -23.011 1.00 74.56 98 GLY A C 1
ATOM 781 O O . GLY A 1 98 ? 6.683 -1.914 -22.173 1.00 74.56 98 GLY A O 1
ATOM 782 N N . ALA A 1 99 ? 8.584 -2.620 -23.144 1.00 75.81 99 ALA A N 1
ATOM 783 C CA . ALA A 1 99 ? 8.728 -3.824 -22.325 1.00 75.81 99 ALA A CA 1
ATOM 784 C C . ALA A 1 99 ? 8.920 -3.502 -20.832 1.00 75.81 99 ALA A C 1
ATOM 786 O O . ALA A 1 99 ? 8.339 -4.173 -19.980 1.00 75.81 99 ALA A O 1
ATOM 787 N N . GLY A 1 100 ? 9.675 -2.450 -20.497 1.00 78.75 100 GLY A N 1
ATOM 788 C CA . GLY A 1 100 ? 9.855 -2.012 -19.111 1.00 78.75 100 GLY A CA 1
ATOM 789 C C . GLY A 1 100 ? 8.577 -1.439 -18.484 1.00 78.75 100 GLY A C 1
ATOM 790 O O . GLY A 1 100 ? 8.285 -1.723 -17.323 1.00 78.75 100 GLY A O 1
ATOM 791 N N . ILE A 1 101 ? 7.765 -0.701 -19.250 1.00 79.50 101 ILE A N 1
ATOM 792 C CA . ILE A 1 101 ? 6.448 -0.231 -18.783 1.00 79.50 101 ILE A CA 1
ATOM 793 C C . ILE A 1 101 ? 5.512 -1.420 -18.541 1.00 79.50 101 ILE A C 1
ATOM 795 O O . ILE A 1 101 ? 4.877 -1.495 -17.488 1.00 79.50 101 ILE A O 1
ATOM 799 N N . ALA A 1 102 ? 5.454 -2.371 -19.479 1.00 77.69 102 ALA A N 1
ATOM 800 C CA . ALA A 1 102 ? 4.646 -3.580 -19.333 1.00 77.69 102 ALA A CA 1
ATOM 801 C C . ALA A 1 102 ? 5.070 -4.403 -18.105 1.00 77.69 102 ALA A C 1
ATOM 803 O O . ALA A 1 102 ? 4.221 -4.867 -17.346 1.00 77.69 102 ALA A O 1
ATOM 804 N N . TRP A 1 103 ? 6.378 -4.517 -17.856 1.00 76.69 103 TRP A N 1
ATOM 805 C CA . TRP A 1 103 ? 6.921 -5.176 -16.669 1.00 76.69 103 TRP A CA 1
ATOM 806 C C . TRP A 1 103 ? 6.508 -4.481 -15.365 1.00 76.69 103 TRP A C 1
ATOM 808 O O . TRP A 1 103 ? 6.125 -5.154 -14.406 1.00 76.69 103 TRP A O 1
ATOM 818 N N . LEU A 1 104 ? 6.539 -3.144 -15.315 1.00 82.06 104 LEU A N 1
ATOM 819 C CA . LEU A 1 104 ? 6.103 -2.386 -14.137 1.00 82.06 104 LEU A CA 1
ATOM 820 C C . LEU A 1 104 ? 4.603 -2.532 -13.877 1.00 82.06 104 LEU A C 1
ATOM 822 O O . LEU A 1 104 ? 4.211 -2.714 -12.727 1.00 82.06 104 LEU A O 1
ATOM 826 N N . LEU A 1 105 ? 3.778 -2.510 -14.927 1.00 79.25 105 LEU A N 1
ATOM 827 C CA . LEU A 1 105 ? 2.336 -2.741 -14.813 1.00 79.25 105 LEU A CA 1
ATOM 828 C C . LEU A 1 105 ? 2.021 -4.155 -14.319 1.00 79.25 105 LEU A C 1
ATOM 830 O O . LEU A 1 105 ? 1.158 -4.315 -13.461 1.00 79.25 105 LEU A O 1
ATOM 834 N N . LEU A 1 106 ? 2.742 -5.169 -14.805 1.00 79.25 106 LEU A N 1
ATOM 835 C CA . LEU A 1 106 ? 2.565 -6.557 -14.372 1.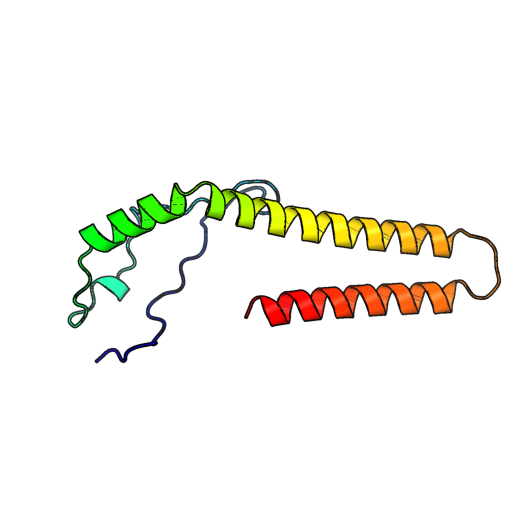00 79.25 106 LEU A CA 1
ATOM 836 C C . LEU A 1 106 ? 2.967 -6.733 -12.899 1.00 79.25 106 LEU A C 1
ATOM 838 O O . LEU A 1 106 ? 2.221 -7.336 -12.132 1.00 79.25 106 LEU A O 1
ATOM 842 N N . ASN A 1 107 ? 4.085 -6.136 -12.473 1.00 77.75 107 ASN A N 1
ATOM 843 C CA . ASN A 1 107 ? 4.489 -6.134 -11.063 1.00 77.75 107 ASN A CA 1
ATOM 844 C C . ASN A 1 107 ? 3.476 -5.398 -10.178 1.00 77.75 107 ASN A C 1
ATOM 846 O O . ASN A 1 107 ? 3.096 -5.914 -9.132 1.00 77.75 107 ASN A O 1
ATOM 850 N N . ALA A 1 108 ? 2.999 -4.223 -10.599 1.00 75.62 108 ALA A N 1
ATOM 851 C CA . ALA A 1 108 ? 1.965 -3.495 -9.871 1.00 75.62 108 ALA A CA 1
ATOM 852 C C . ALA A 1 108 ? 0.672 -4.320 -9.762 1.00 75.62 108 ALA A C 1
ATOM 854 O O . ALA A 1 108 ? 0.111 -4.435 -8.675 1.00 75.62 108 ALA A O 1
ATOM 855 N N . GLY A 1 109 ? 0.238 -4.951 -10.856 1.00 75.69 109 GLY A N 1
ATOM 856 C CA . GLY A 1 109 ? -0.928 -5.835 -10.878 1.00 75.69 109 GLY A CA 1
ATOM 857 C C . GLY A 1 109 ? -0.780 -7.044 -9.953 1.00 75.69 109 GLY A C 1
ATOM 858 O O . GLY A 1 109 ? -1.709 -7.356 -9.216 1.00 75.69 109 GLY A O 1
ATOM 859 N N . ALA A 1 110 ? 0.394 -7.680 -9.926 1.00 69.94 110 ALA A N 1
ATOM 860 C CA . ALA A 1 110 ? 0.684 -8.791 -9.019 1.00 69.94 110 ALA A CA 1
ATOM 861 C C . ALA A 1 110 ? 0.640 -8.359 -7.545 1.00 69.94 110 ALA A C 1
ATOM 863 O O . ALA A 1 110 ? 0.081 -9.063 -6.712 1.00 69.94 110 ALA A O 1
ATOM 864 N N . ILE A 1 111 ? 1.175 -7.178 -7.227 1.00 71.81 111 ILE A N 1
ATOM 865 C CA . ILE A 1 111 ? 1.120 -6.609 -5.877 1.00 71.81 111 ILE A CA 1
ATOM 866 C C . ILE A 1 111 ? -0.336 -6.350 -5.459 1.00 71.81 111 ILE A C 1
ATOM 868 O O . ILE A 1 111 ? -0.720 -6.728 -4.358 1.00 71.81 111 ILE A O 1
ATOM 872 N N . PHE A 1 112 ? -1.159 -5.762 -6.334 1.00 65.56 112 PHE A N 1
ATOM 873 C CA . PHE A 1 112 ? -2.584 -5.540 -6.058 1.00 65.56 112 PHE A CA 1
ATOM 874 C C . PHE A 1 112 ? -3.369 -6.847 -5.895 1.00 65.56 112 PHE A C 1
ATOM 876 O O . PHE A 1 112 ? -4.202 -6.931 -4.998 1.00 65.56 112 PHE A O 1
ATOM 883 N N . LEU A 1 113 ? -3.082 -7.866 -6.711 1.00 62.78 113 LEU A N 1
ATOM 884 C CA . LEU A 1 113 ? -3.675 -9.200 -6.574 1.00 62.78 113 LEU A CA 1
ATOM 885 C C . LEU A 1 113 ? -3.300 -9.870 -5.251 1.00 62.78 113 LEU A C 1
ATOM 887 O O . LEU A 1 113 ? -4.142 -10.524 -4.659 1.00 62.78 113 LEU A O 1
ATOM 891 N N . CYS A 1 114 ? -2.065 -9.695 -4.776 1.00 53.94 114 CYS A N 1
ATOM 892 C CA . CYS A 1 114 ? -1.617 -10.239 -3.491 1.00 53.94 114 CYS A CA 1
ATOM 893 C C . CYS A 1 114 ? -2.107 -9.441 -2.269 1.00 53.94 114 CYS A C 1
ATOM 895 O O . CYS A 1 114 ? -1.933 -9.904 -1.143 1.00 53.94 114 CYS A O 1
ATOM 897 N N . MET A 1 115 ? -2.651 -8.233 -2.456 1.00 56.38 115 MET A N 1
ATOM 898 C CA . MET A 1 115 ? -3.262 -7.449 -1.373 1.00 56.38 115 MET A CA 1
ATOM 899 C C . MET A 1 115 ? -4.719 -7.834 -1.092 1.00 56.38 115 MET A C 1
ATOM 901 O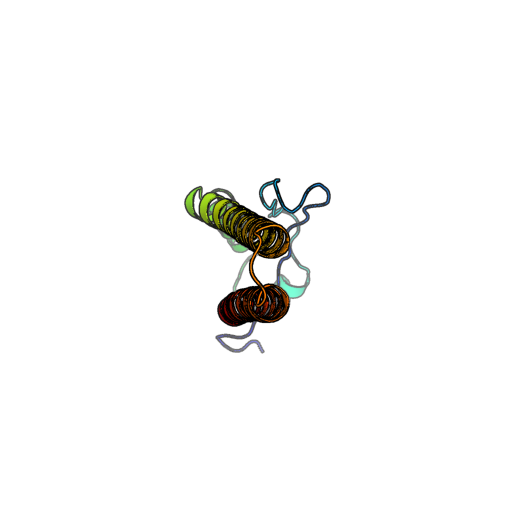 O . MET A 1 115 ? -5.252 -7.381 -0.078 1.00 56.38 115 MET A O 1
ATOM 905 N N . TRP A 1 116 ? -5.350 -8.610 -1.976 1.00 39.25 116 TRP A N 1
ATOM 906 C CA . TRP A 1 116 ? -6.724 -9.097 -1.853 1.00 39.25 116 TRP A CA 1
ATOM 907 C C . TRP A 1 116 ? -6.738 -10.559 -1.404 1.00 39.25 116 TRP A C 1
ATOM 909 O O . TRP A 1 116 ? -7.574 -10.893 -0.537 1.00 39.25 116 TRP A O 1
#

Sequence (116 aa):
GFANGDVIVTLLPQNTSMAWISPARFRPELVPEELMAQGLTLTVEDYVHIMTQLVNDDRFKLFNICYKRIVIAWIMTGFIILLTILFTSGGKQLELFGAGIAWLLLNAGAIFLCMW

Secondary structure (DSSP, 8-state):
-PPTT----PPPP---S-TTTSPPPP-TT---GGGGSTT----HHHHHHHHHHHHH-HHHHHHHHHHHHHHHHHHHHHHHHHHHHHHS-STTHHHHHHHHHHHHHHHHHHHHHHT-

Solvent-accessible surface area (backbone atoms only — not comparable to full-atom values): 7181 Å² total; per-residue (Å²): 133,89,58,95,89,62,86,86,77,87,86,74,58,74,52,86,66,58,71,73,78,48,76,77,46,71,65,52,85,70,70,62,72,78,65,69,46,94,86,60,91,64,49,73,66,59,50,35,51,52,46,48,51,56,71,65,33,62,68,56,52,47,50,57,51,49,53,50,45,51,54,51,52,52,54,52,52,52,51,52,52,41,52,50,44,64,71,48,91,59,103,58,34,68,63,55,37,52,51,49,52,53,50,51,53,50,52,52,50,52,53,56,61,74,73,109

Foldseek 3Di:
DDDPPDDQDDFAFPCPPDQLQDFRDDDLVPDDVSCVDPPDPDDSVNSSVVVVVCRPDVVNRCCSNCVSVVLVVVVVVLVVVLVCLCPDDDPCSVVVSVVSVVVNVVVVVVVVVVVD

Radius of gyration: 21.28 Å; Cα contacts (8 Å, |Δi|>4): 64; chains: 1; bounding box: 50×32×58 Å